Protein AF-A0A1F8UP64-F1 (afdb_monomer_lite)

pLDDT: mean 95.44, std 4.52, range [71.38, 98.44]

Radius of gyration: 13.01 Å; chains: 1; bounding box: 36×20×32 Å

Sequence (84 aa):
MARKQRIHYEGALYHIMVRGNNGEYILKDMQDKMHYLDIITNYKEKYEFKFYAYCIMDNHAHMLIEVVKTKSAKIMQGIQHKYK

Structure (mmCIF, N/CA/C/O backbone):
data_AF-A0A1F8UP64-F1
#
_entry.id   AF-A0A1F8UP64-F1
#
loop_
_atom_site.group_PDB
_atom_site.id
_atom_site.type_symbol
_atom_site.label_atom_id
_atom_site.label_alt_id
_atom_site.label_comp_id
_atom_site.label_asym_id
_atom_site.label_entity_id
_atom_site.label_seq_id
_atom_site.pdbx_PDB_ins_code
_atom_site.Cartn_x
_atom_site.Cartn_y
_atom_site.Cartn_z
_atom_site.occupancy
_atom_site.B_iso_or_equiv
_atom_site.auth_seq_id
_atom_site.auth_comp_id
_atom_site.auth_asym_id
_atom_site.auth_atom_id
_atom_site.pdbx_PDB_model_num
ATOM 1 N N . MET A 1 1 ? -19.850 8.904 -14.163 1.00 71.38 1 MET A N 1
ATOM 2 C CA . MET A 1 1 ? -20.727 8.144 -13.241 1.00 71.38 1 MET A CA 1
ATOM 3 C C . MET A 1 1 ? -20.308 8.427 -11.809 1.00 71.38 1 MET A C 1
ATOM 5 O O . MET A 1 1 ? -19.110 8.443 -11.543 1.00 71.38 1 MET A O 1
ATOM 9 N N . ALA A 1 2 ? -21.256 8.664 -10.901 1.00 82.25 2 ALA A N 1
ATOM 10 C CA . ALA A 1 2 ? -20.939 8.819 -9.485 1.00 82.25 2 ALA A CA 1
ATOM 11 C C . ALA A 1 2 ? -20.398 7.490 -8.934 1.00 82.25 2 ALA A C 1
ATOM 13 O O . ALA A 1 2 ? -21.012 6.437 -9.107 1.00 82.25 2 ALA A O 1
ATOM 14 N N . ARG A 1 3 ? -19.222 7.519 -8.304 1.00 83.06 3 ARG A N 1
ATOM 15 C CA . ARG A 1 3 ? -18.649 6.326 -7.677 1.00 83.06 3 ARG A CA 1
ATOM 16 C C . ARG A 1 3 ? -19.475 5.996 -6.437 1.00 83.06 3 ARG A C 1
ATOM 18 O O . ARG A 1 3 ? -19.647 6.860 -5.581 1.00 83.06 3 ARG A O 1
ATOM 25 N N . LYS A 1 4 ? -19.942 4.749 -6.318 1.00 87.94 4 LYS A N 1
ATOM 26 C CA . LYS A 1 4 ? -20.606 4.269 -5.099 1.00 87.94 4 LYS A CA 1
ATOM 27 C C . LYS A 1 4 ? -19.719 4.567 -3.887 1.00 87.94 4 LYS A C 1
ATOM 29 O O . LYS A 1 4 ? -18.505 4.332 -3.929 1.00 87.94 4 LYS A O 1
ATOM 34 N N . GLN A 1 5 ? -20.318 5.106 -2.828 1.00 87.81 5 GLN A N 1
ATOM 35 C CA . GLN A 1 5 ? -19.599 5.418 -1.599 1.00 87.81 5 GLN A CA 1
ATOM 36 C C . GLN A 1 5 ? -18.961 4.140 -1.041 1.00 87.81 5 GLN A C 1
ATOM 38 O O . GLN A 1 5 ? -19.597 3.086 -0.990 1.00 87.81 5 GLN A O 1
ATOM 43 N N . ARG A 1 6 ? -17.687 4.221 -0.641 1.00 88.94 6 ARG A N 1
ATOM 44 C CA . ARG A 1 6 ? -17.031 3.101 0.042 1.00 88.94 6 ARG A CA 1
ATOM 45 C C . ARG A 1 6 ? -17.625 2.966 1.437 1.00 88.94 6 ARG A C 1
ATOM 47 O O . ARG A 1 6 ? -17.626 3.935 2.195 1.00 88.94 6 ARG A O 1
ATOM 54 N N . ILE A 1 7 ? -18.089 1.767 1.762 1.00 91.12 7 ILE A N 1
ATOM 55 C CA . ILE A 1 7 ? -18.488 1.406 3.122 1.00 91.12 7 ILE A CA 1
ATOM 56 C C . ILE A 1 7 ? -17.226 1.394 3.982 1.00 91.12 7 ILE A C 1
ATOM 58 O O . ILE A 1 7 ? -16.202 0.860 3.552 1.00 91.12 7 ILE A O 1
ATOM 62 N N . HIS A 1 8 ? -17.288 2.020 5.155 1.00 91.56 8 HIS A N 1
ATOM 63 C CA . HIS A 1 8 ? -16.161 2.137 6.070 1.00 91.56 8 HIS A CA 1
ATOM 64 C C . HIS A 1 8 ? -16.615 2.020 7.517 1.00 91.56 8 HIS A C 1
ATOM 66 O O . HIS A 1 8 ? -17.506 2.751 7.942 1.00 91.56 8 HIS A O 1
ATOM 72 N N . TYR A 1 9 ? -15.945 1.148 8.258 1.00 93.88 9 TYR A N 1
ATOM 73 C CA . TYR A 1 9 ? -16.095 0.941 9.691 1.00 93.88 9 TYR A CA 1
ATOM 74 C C . TYR A 1 9 ? -14.761 0.424 10.248 1.00 93.88 9 TYR A C 1
ATOM 76 O O . TYR A 1 9 ? -13.910 -0.045 9.490 1.00 93.88 9 TYR A O 1
ATOM 84 N N . GLU A 1 10 ? -14.556 0.563 11.552 1.00 94.44 10 GLU A N 1
ATOM 85 C CA . GLU A 1 10 ? -13.374 0.031 12.234 1.00 94.44 10 GLU A CA 1
ATOM 86 C C . GLU A 1 10 ? -13.320 -1.496 12.098 1.00 94.44 10 GLU A C 1
ATOM 88 O O . GLU A 1 10 ? -14.329 -2.175 12.269 1.00 94.44 10 GLU A O 1
ATOM 93 N N . GLY A 1 11 ? -12.160 -2.037 11.733 1.00 95.88 11 GLY A N 1
ATOM 94 C CA . GLY A 1 11 ? -11.996 -3.457 11.422 1.00 95.88 11 GLY A CA 1
ATOM 95 C C . GLY A 1 11 ? -12.415 -3.843 9.998 1.00 95.88 11 GLY A C 1
ATOM 96 O O . GLY A 1 11 ? -12.375 -5.022 9.648 1.00 95.88 11 GLY A O 1
ATOM 97 N N . ALA A 1 12 ? -12.812 -2.892 9.142 1.00 96.56 12 ALA A N 1
ATOM 98 C CA . ALA A 1 12 ? -13.119 -3.204 7.748 1.00 96.56 12 ALA A CA 1
ATOM 99 C C . ALA A 1 12 ? -11.859 -3.647 6.984 1.00 96.56 12 ALA A C 1
ATOM 101 O O . ALA A 1 12 ? -10.844 -2.945 6.957 1.00 96.56 12 ALA A O 1
ATOM 102 N N . LEU A 1 13 ? -11.959 -4.794 6.311 1.00 97.56 13 LEU A N 1
ATOM 103 C CA . LEU A 1 13 ? -10.897 -5.377 5.499 1.00 97.56 13 LEU A CA 1
ATOM 104 C C . LEU A 1 13 ? -11.062 -4.976 4.028 1.00 97.56 13 LEU A C 1
ATOM 106 O O . LEU A 1 13 ? -12.131 -5.142 3.440 1.00 97.56 13 LEU A O 1
ATOM 110 N N . TYR A 1 14 ? -9.992 -4.478 3.417 1.00 97.31 14 TYR A N 1
ATOM 111 C CA . TYR A 1 14 ? -9.975 -4.044 2.026 1.00 97.31 14 TYR A CA 1
ATOM 112 C C . TYR A 1 14 ? -8.891 -4.757 1.232 1.00 97.31 14 TYR A C 1
ATOM 114 O O . TYR A 1 14 ? -7.713 -4.713 1.586 1.00 97.31 14 TYR A O 1
ATOM 122 N N . HIS A 1 15 ? -9.289 -5.306 0.085 1.00 97.62 15 HIS A N 1
ATOM 123 C CA . HIS A 1 15 ? -8.376 -5.565 -1.020 1.00 97.62 15 HIS A CA 1
ATOM 124 C C . HIS A 1 15 ? -8.193 -4.276 -1.821 1.00 97.62 15 HIS A C 1
ATOM 126 O O . HIS A 1 15 ? -9.148 -3.723 -2.370 1.00 97.62 15 HIS A O 1
ATOM 132 N N . ILE A 1 16 ? -6.968 -3.764 -1.845 1.00 97.06 16 ILE A N 1
ATOM 133 C CA . ILE A 1 16 ? -6.609 -2.517 -2.515 1.00 97.06 16 ILE A CA 1
ATOM 134 C C . ILE A 1 16 ? -5.648 -2.844 -3.649 1.00 97.06 16 ILE A C 1
ATOM 136 O O . ILE A 1 16 ? -4.637 -3.507 -3.437 1.00 97.06 16 ILE A O 1
ATOM 140 N N . MET A 1 17 ? -5.955 -2.339 -4.843 1.00 96.88 17 MET A N 1
ATOM 141 C CA . MET A 1 17 ? -5.067 -2.365 -6.001 1.00 96.88 17 MET A CA 1
ATOM 142 C C . MET A 1 17 ? -4.571 -0.945 -6.291 1.00 96.88 17 MET A C 1
ATOM 144 O O . MET A 1 17 ? -5.356 0.008 -6.288 1.00 96.88 17 MET A O 1
ATOM 148 N N . VAL A 1 18 ? -3.281 -0.822 -6.583 1.00 95.94 18 VAL A N 1
ATOM 149 C CA . VAL A 1 18 ? -2.649 0.365 -7.172 1.00 95.94 18 VAL A CA 1
ATOM 150 C C . VAL A 1 18 ? -2.035 -0.034 -8.502 1.00 95.94 18 VAL A C 1
ATOM 152 O O . VAL A 1 18 ? -1.478 -1.118 -8.601 1.00 95.94 18 VAL A O 1
ATOM 155 N N . ARG A 1 19 ? -2.143 0.808 -9.527 1.00 96.25 19 ARG A N 1
ATOM 156 C CA . ARG A 1 19 ? -1.642 0.510 -10.872 1.00 96.25 19 ARG A CA 1
A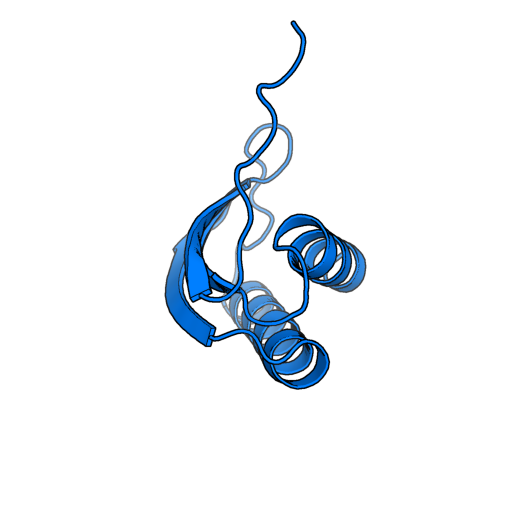TOM 157 C C . ARG A 1 19 ? -0.987 1.752 -11.457 1.00 96.25 19 ARG A C 1
ATOM 159 O O . ARG A 1 19 ? -1.513 2.849 -11.276 1.00 96.25 19 ARG A O 1
ATOM 166 N N . GLY A 1 20 ? 0.131 1.563 -12.153 1.00 95.38 20 GLY A N 1
ATOM 167 C CA . GLY A 1 20 ? 0.786 2.611 -12.924 1.00 95.38 20 GLY A CA 1
ATOM 168 C C . GLY A 1 20 ? -0.156 3.193 -13.975 1.00 95.38 20 GLY A C 1
ATOM 169 O O . GLY A 1 20 ? -0.978 2.482 -14.569 1.00 95.38 20 GLY A O 1
ATOM 170 N N . ASN A 1 21 ? -0.047 4.499 -14.206 1.00 94.81 21 ASN A N 1
ATOM 171 C CA . ASN A 1 21 ? -0.792 5.151 -15.278 1.00 94.81 21 ASN A CA 1
ATOM 172 C C . ASN A 1 21 ? -0.435 4.489 -16.611 1.00 94.81 21 ASN A C 1
ATOM 174 O O . ASN A 1 21 ? 0.705 4.091 -16.814 1.00 94.81 21 ASN A O 1
ATOM 178 N N . ASN A 1 22 ? -1.419 4.291 -17.490 1.00 95.25 22 ASN A N 1
ATOM 179 C CA . ASN A 1 22 ? -1.236 3.572 -18.760 1.00 95.25 22 ASN A CA 1
ATOM 180 C C . ASN A 1 22 ? -0.604 2.167 -18.628 1.00 95.25 22 ASN A C 1
ATOM 182 O O . ASN A 1 22 ? -0.106 1.618 -19.604 1.00 95.25 22 ASN A O 1
ATOM 186 N N . GLY A 1 23 ? -0.639 1.556 -17.436 1.00 92.56 23 GLY A N 1
ATOM 187 C CA . GLY A 1 23 ? 0.007 0.267 -17.189 1.00 92.56 23 GLY A CA 1
ATOM 188 C C . GLY A 1 23 ? 1.535 0.325 -17.168 1.00 92.56 23 GLY A C 1
ATOM 189 O O . GLY A 1 23 ? 2.162 -0.725 -17.306 1.00 92.56 23 GLY A O 1
ATOM 190 N N . GLU A 1 24 ? 2.112 1.515 -16.988 1.00 96.06 24 GLU A N 1
ATOM 191 C CA . GLU A 1 24 ? 3.550 1.720 -16.857 1.00 96.06 24 GLU A CA 1
ATOM 192 C C . GLU A 1 24 ? 4.138 0.920 -15.700 1.00 96.06 24 GLU A C 1
ATOM 194 O O . GLU A 1 24 ? 3.511 0.697 -14.660 1.00 96.06 24 GLU A O 1
ATOM 199 N N . TYR A 1 25 ? 5.378 0.494 -15.903 1.00 96.38 25 TYR A N 1
ATOM 200 C CA . TYR A 1 25 ? 6.099 -0.311 -14.937 1.00 96.38 25 TYR A CA 1
ATOM 201 C C . TYR A 1 25 ? 6.765 0.633 -13.931 1.00 96.38 25 TYR A C 1
ATOM 203 O O . TYR A 1 25 ? 7.854 1.144 -14.183 1.00 96.38 25 TYR A O 1
ATOM 211 N N . ILE A 1 26 ? 6.055 0.898 -12.836 1.00 94.88 26 ILE A N 1
ATOM 212 C CA . ILE A 1 26 ? 6.432 1.830 -11.762 1.00 94.88 26 ILE A CA 1
ATOM 213 C C . ILE A 1 26 ? 7.199 1.165 -10.609 1.00 94.88 26 ILE A C 1
ATOM 215 O O . ILE A 1 26 ? 7.625 1.860 -9.694 1.00 94.88 26 ILE A O 1
ATOM 219 N N . LEU A 1 27 ? 7.298 -0.168 -10.613 1.00 96.12 27 LEU A N 1
ATOM 220 C CA . LEU A 1 27 ? 7.899 -1.002 -9.567 1.00 96.12 27 LEU A CA 1
ATOM 221 C C . LEU A 1 27 ? 8.792 -2.068 -10.227 1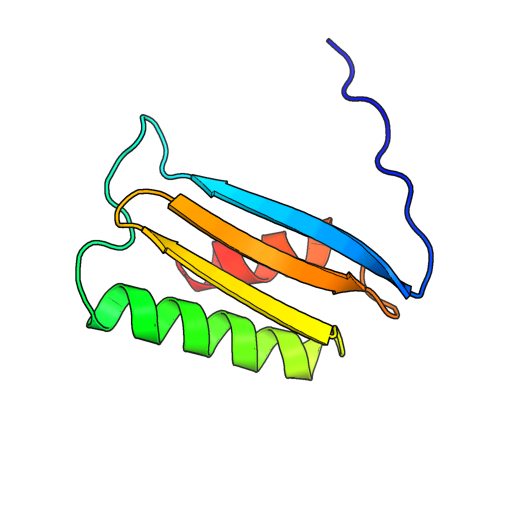.00 96.12 27 LEU A C 1
ATOM 223 O O . LEU A 1 27 ? 8.586 -3.262 -10.013 1.00 96.12 27 LEU A O 1
ATOM 227 N N . LYS A 1 28 ? 9.699 -1.665 -11.130 1.00 94.69 28 LYS A N 1
ATOM 228 C CA . LYS A 1 28 ? 10.396 -2.602 -12.037 1.00 94.69 28 LYS A CA 1
ATOM 229 C C . LYS A 1 28 ? 11.389 -3.489 -11.312 1.00 94.69 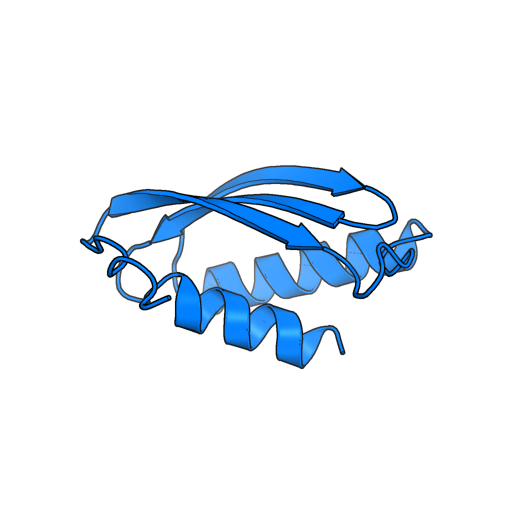28 LYS A C 1
ATOM 231 O O . LYS A 1 28 ? 11.445 -4.690 -11.570 1.00 94.69 28 LYS A O 1
ATOM 236 N N . ASP A 1 29 ? 12.205 -2.891 -10.461 1.00 96.44 29 ASP A N 1
ATOM 237 C CA . ASP A 1 29 ? 13.323 -3.582 -9.843 1.00 96.44 29 ASP A CA 1
ATOM 238 C C . ASP A 1 29 ? 13.053 -3.913 -8.374 1.00 96.44 29 ASP A C 1
ATOM 240 O O . ASP A 1 29 ? 12.028 -3.571 -7.782 1.00 96.44 29 ASP A O 1
ATOM 244 N N . MET A 1 30 ? 13.971 -4.672 -7.783 1.00 97.44 30 MET A N 1
ATOM 245 C CA . MET A 1 30 ? 13.862 -5.061 -6.384 1.00 97.44 30 MET A CA 1
ATOM 246 C C . MET A 1 30 ? 13.973 -3.845 -5.452 1.00 97.44 30 MET A C 1
ATOM 248 O O . MET A 1 30 ? 13.364 -3.855 -4.386 1.00 97.44 30 MET A O 1
ATOM 252 N N . GLN A 1 31 ? 14.723 -2.803 -5.830 1.00 97.69 31 GLN A N 1
ATOM 253 C CA . GLN A 1 31 ? 14.907 -1.620 -4.990 1.00 97.69 31 GLN A CA 1
ATOM 254 C C . GLN A 1 31 ? 13.607 -0.819 -4.880 1.00 97.69 31 GLN A C 1
ATOM 256 O O . GLN A 1 31 ? 13.196 -0.509 -3.764 1.00 97.69 31 GLN A O 1
ATOM 261 N N . ASP A 1 32 ? 12.911 -0.595 -5.993 1.00 96.75 32 ASP A N 1
ATOM 262 C CA . ASP A 1 32 ? 11.586 0.024 -6.050 1.00 96.75 32 ASP A CA 1
ATOM 263 C C . ASP A 1 32 ? 10.583 -0.730 -5.167 1.00 96.75 32 ASP A C 1
ATOM 265 O O . ASP A 1 32 ? 9.886 -0.145 -4.334 1.00 96.75 32 ASP A O 1
ATOM 269 N N . LYS A 1 33 ? 10.536 -2.062 -5.310 1.00 97.69 33 LYS A N 1
ATOM 270 C CA . LYS A 1 33 ? 9.615 -2.928 -4.554 1.00 97.69 33 LYS A CA 1
ATOM 271 C C . LYS A 1 33 ? 9.894 -2.867 -3.053 1.00 97.69 33 LYS A C 1
ATOM 273 O O . LYS A 1 33 ? 8.958 -2.746 -2.261 1.00 97.69 33 LYS A O 1
ATOM 278 N N . MET A 1 34 ? 11.166 -2.918 -2.661 1.00 98.12 34 MET A N 1
ATOM 279 C CA . MET A 1 34 ? 11.575 -2.817 -1.259 1.00 98.12 34 MET A CA 1
ATOM 280 C C . MET A 1 34 ? 11.314 -1.423 -0.688 1.00 98.12 34 MET A C 1
ATOM 282 O O . MET A 1 34 ? 10.806 -1.313 0.426 1.00 98.12 34 MET A O 1
ATOM 286 N N . HIS A 1 35 ? 11.579 -0.364 -1.456 1.00 97.88 35 HIS A N 1
ATOM 287 C CA . HIS A 1 35 ? 11.278 1.007 -1.054 1.00 97.88 35 HIS A CA 1
ATOM 288 C C . HIS A 1 35 ? 9.773 1.215 -0.845 1.00 97.88 35 HIS A C 1
ATOM 290 O O . HIS A 1 35 ? 9.349 1.806 0.149 1.00 97.88 35 HIS A O 1
ATOM 296 N N . TYR A 1 36 ? 8.946 0.665 -1.735 1.00 97.94 36 TYR A N 1
ATOM 297 C CA . TYR A 1 36 ? 7.496 0.723 -1.599 1.00 97.94 36 TYR A CA 1
ATOM 298 C C . TYR A 1 36 ? 7.001 0.007 -0.335 1.00 97.94 36 TYR A C 1
ATOM 300 O O . TYR A 1 36 ? 6.163 0.543 0.395 1.00 97.94 36 TYR A O 1
ATOM 308 N N . LEU A 1 37 ? 7.544 -1.178 -0.037 1.00 97.94 37 LEU A N 1
ATOM 309 C CA . LEU A 1 37 ? 7.231 -1.922 1.187 1.00 97.94 37 LEU A CA 1
ATOM 310 C C . LEU A 1 37 ? 7.680 -1.194 2.457 1.00 97.94 37 LEU A C 1
ATOM 312 O O . LEU A 1 37 ? 6.949 -1.212 3.451 1.00 97.94 37 LEU A O 1
ATOM 316 N N . ASP A 1 38 ? 8.832 -0.527 2.428 1.00 98.25 38 ASP A N 1
ATOM 317 C CA . ASP A 1 38 ? 9.307 0.296 3.540 1.00 98.25 38 ASP A CA 1
ATOM 318 C C . ASP A 1 38 ? 8.349 1.466 3.808 1.00 98.25 38 ASP A C 1
ATOM 320 O O . ASP A 1 38 ? 7.898 1.673 4.936 1.00 98.25 38 ASP A O 1
ATOM 324 N N . ILE A 1 39 ? 7.910 2.175 2.762 1.00 98.31 39 ILE A N 1
ATOM 325 C CA . ILE A 1 39 ? 6.890 3.226 2.894 1.00 98.31 39 ILE A CA 1
ATOM 326 C C . ILE A 1 39 ? 5.599 2.660 3.493 1.00 98.31 39 ILE A C 1
ATOM 328 O O . ILE A 1 39 ? 5.053 3.253 4.424 1.00 98.31 39 ILE A O 1
ATOM 332 N N . ILE A 1 40 ? 5.097 1.525 2.994 1.00 98.12 40 ILE A N 1
ATOM 333 C CA . ILE A 1 40 ? 3.882 0.898 3.538 1.00 98.12 40 ILE A CA 1
ATOM 334 C C . ILE A 1 40 ? 4.064 0.577 5.025 1.00 98.12 40 ILE A C 1
ATOM 336 O O . ILE A 1 40 ? 3.160 0.852 5.812 1.00 98.12 40 ILE A O 1
ATOM 340 N N . THR A 1 41 ? 5.223 0.045 5.417 1.00 97.88 41 THR A N 1
ATOM 341 C CA . THR A 1 41 ? 5.535 -0.325 6.806 1.00 97.88 41 THR A CA 1
ATOM 342 C C . THR A 1 41 ? 5.596 0.903 7.717 1.00 97.88 41 THR A C 1
ATOM 344 O O . THR A 1 41 ? 4.929 0.930 8.748 1.00 97.88 41 THR A O 1
ATOM 347 N N . ASN A 1 42 ? 6.255 1.978 7.285 1.00 98.00 42 ASN A N 1
ATOM 348 C CA . ASN A 1 42 ? 6.267 3.255 8.004 1.00 98.00 42 ASN A CA 1
ATOM 349 C C . ASN A 1 42 ? 4.847 3.829 8.188 1.00 98.00 42 ASN A C 1
ATOM 351 O O . ASN A 1 42 ? 4.481 4.362 9.237 1.00 98.00 42 ASN A O 1
ATOM 355 N N . TYR A 1 43 ? 4.003 3.710 7.161 1.00 97.81 43 TYR A N 1
ATOM 356 C CA . TYR A 1 43 ? 2.615 4.170 7.221 1.00 97.81 43 TYR A CA 1
ATOM 357 C C . TYR A 1 43 ? 1.712 3.259 8.058 1.00 97.81 43 TYR A C 1
ATOM 359 O O . TYR A 1 43 ? 0.744 3.750 8.647 1.00 97.81 43 TYR A O 1
ATOM 367 N N . LYS A 1 44 ? 2.020 1.961 8.127 1.00 97.56 44 LYS A N 1
ATOM 368 C CA . LYS A 1 44 ? 1.361 0.991 9.007 1.00 97.56 44 LYS A CA 1
ATOM 369 C C . LYS A 1 44 ? 1.513 1.412 10.461 1.00 97.56 44 LYS A C 1
ATOM 371 O O . LYS A 1 44 ? 0.517 1.442 11.175 1.00 97.56 44 LYS A O 1
ATOM 376 N N . GLU A 1 45 ? 2.716 1.805 10.868 1.00 96.56 45 GLU A N 1
ATOM 377 C CA . GLU A 1 45 ? 2.983 2.317 12.216 1.00 96.56 45 GLU A CA 1
ATOM 378 C C . GLU A 1 45 ? 2.290 3.662 12.455 1.00 96.56 45 GLU A C 1
ATOM 380 O O . GLU A 1 45 ? 1.583 3.833 13.443 1.00 96.56 45 GLU A O 1
ATOM 385 N N . LYS A 1 46 ? 2.400 4.596 11.503 1.00 96.50 46 LYS A N 1
ATOM 386 C CA . LYS A 1 46 ? 1.799 5.935 11.612 1.00 96.50 46 LYS A CA 1
ATOM 387 C C . LYS A 1 46 ? 0.273 5.932 11.751 1.00 96.50 46 LYS A C 1
ATOM 389 O O . LYS A 1 46 ? -0.281 6.816 12.402 1.00 96.50 46 LYS A O 1
ATOM 394 N N . TYR A 1 47 ? -0.413 5.023 11.061 1.00 96.44 47 TYR A N 1
ATOM 395 C CA . TYR A 1 47 ? -1.880 4.990 10.996 1.00 96.44 47 TYR A C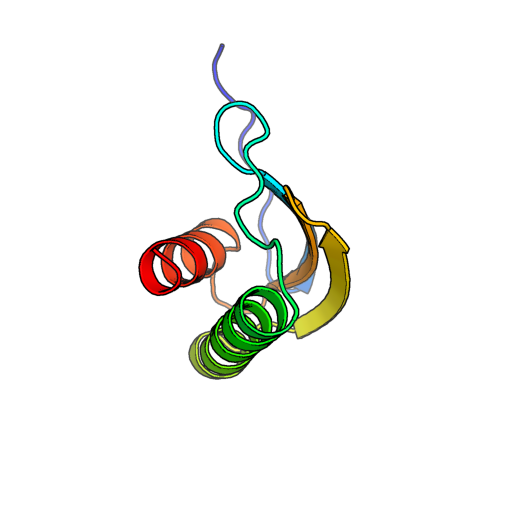A 1
ATOM 396 C C . TYR A 1 47 ? -2.511 3.773 11.671 1.00 96.44 47 TYR A C 1
ATOM 398 O O . TYR A 1 47 ? -3.737 3.638 11.620 1.00 96.44 47 TYR A O 1
ATOM 406 N N . GLU A 1 48 ? -1.690 2.925 12.290 1.00 96.00 48 GLU A N 1
ATOM 407 C CA . GLU A 1 48 ? -2.094 1.759 13.079 1.00 96.00 48 GLU A CA 1
ATOM 408 C C . GLU A 1 48 ? -3.021 0.791 12.316 1.00 96.00 48 GLU A C 1
ATOM 410 O O . GLU A 1 48 ? -3.931 0.202 12.895 1.00 96.00 48 GLU A O 1
ATOM 415 N N . PHE A 1 49 ? -2.840 0.633 11.000 1.00 97.44 49 PHE A N 1
ATOM 416 C CA . PHE A 1 49 ? -3.615 -0.340 10.217 1.00 97.44 49 PHE A CA 1
ATOM 417 C C . PHE A 1 49 ? -2.951 -1.722 10.232 1.00 97.44 49 PHE A C 1
ATOM 419 O O . PHE A 1 49 ? -1.739 -1.843 10.414 1.00 97.44 49 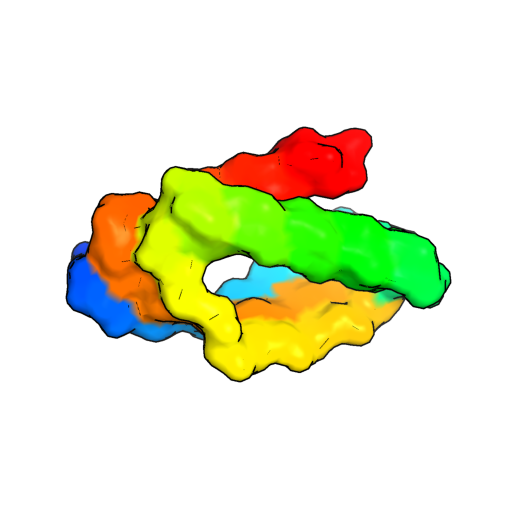PHE A O 1
ATOM 426 N N . LYS A 1 50 ? -3.723 -2.788 9.997 1.00 97.94 50 LYS A N 1
ATOM 427 C CA . LYS A 1 50 ? -3.157 -4.139 9.852 1.00 97.94 50 LYS A CA 1
ATOM 428 C C . LYS A 1 50 ? -2.902 -4.442 8.382 1.00 97.94 50 LYS A C 1
ATOM 430 O O . LYS A 1 50 ? -3.742 -4.160 7.531 1.00 97.94 50 LYS A O 1
ATOM 435 N N . PHE A 1 51 ? -1.742 -5.022 8.093 1.00 97.75 51 PHE A N 1
ATOM 436 C CA . PHE A 1 51 ? -1.289 -5.350 6.744 1.00 97.75 51 PHE A CA 1
ATOM 437 C C . PHE A 1 51 ? -1.057 -6.855 6.650 1.00 97.75 51 PHE A C 1
ATOM 439 O O . PHE A 1 51 ? -0.105 -7.364 7.236 1.00 97.75 51 PHE A O 1
ATOM 446 N N . TYR A 1 52 ? -1.971 -7.560 5.984 1.00 98.00 52 TYR A N 1
ATOM 447 C CA . TYR A 1 52 ? -2.041 -9.023 6.039 1.00 98.00 52 TYR A CA 1
ATOM 448 C C . TYR A 1 52 ? -1.309 -9.712 4.895 1.00 98.00 52 TYR A C 1
ATOM 450 O O . TYR A 1 52 ? -0.664 -10.734 5.097 1.00 98.00 52 TYR A O 1
ATOM 458 N N . ALA A 1 53 ? -1.445 -9.177 3.687 1.00 97.94 53 ALA A N 1
ATOM 459 C CA . ALA A 1 53 ? -0.892 -9.782 2.488 1.00 97.94 53 ALA A CA 1
ATOM 460 C C . ALA A 1 53 ? -0.621 -8.715 1.434 1.00 97.94 53 ALA A C 1
ATOM 462 O O . ALA A 1 53 ? -1.292 -7.676 1.391 1.00 97.94 53 ALA A O 1
ATOM 463 N N . TYR A 1 54 ? 0.330 -9.005 0.554 1.00 98.31 54 TYR A N 1
ATOM 464 C CA . TYR A 1 54 ? 0.612 -8.187 -0.611 1.00 98.31 54 TYR A CA 1
ATOM 465 C C . TYR A 1 54 ? 1.110 -9.023 -1.783 1.00 98.31 54 TYR A C 1
ATOM 467 O O . TYR A 1 54 ? 1.636 -10.119 -1.615 1.00 98.31 54 TYR A O 1
ATOM 475 N N . CYS A 1 55 ? 0.954 -8.472 -2.979 1.00 98.06 55 CYS A N 1
ATOM 476 C CA . CYS A 1 55 ? 1.600 -8.945 -4.192 1.00 98.06 55 CYS A CA 1
ATOM 477 C C . CYS A 1 55 ? 2.076 -7.713 -4.957 1.00 98.06 55 CYS A C 1
ATOM 479 O O . CYS A 1 55 ? 1.269 -6.824 -5.232 1.00 98.06 55 CYS A O 1
ATOM 481 N N . ILE A 1 56 ? 3.373 -7.637 -5.260 1.00 97.88 56 ILE A N 1
ATOM 482 C CA . ILE A 1 56 ? 3.951 -6.521 -6.009 1.00 97.88 56 ILE A CA 1
ATOM 483 C C . ILE A 1 56 ? 4.414 -7.030 -7.370 1.00 97.88 56 ILE A C 1
ATOM 485 O O . ILE A 1 56 ? 5.323 -7.853 -7.465 1.00 97.88 56 ILE A O 1
ATOM 489 N N . MET A 1 57 ? 3.775 -6.515 -8.414 1.00 97.56 57 MET A N 1
ATOM 490 C CA . MET A 1 57 ? 4.136 -6.713 -9.811 1.00 97.56 57 MET A CA 1
ATOM 491 C C . MET A 1 57 ? 4.756 -5.430 -10.365 1.00 97.56 57 MET A C 1
ATOM 493 O O . MET A 1 57 ? 4.683 -4.371 -9.744 1.00 97.56 57 MET A O 1
ATOM 497 N N . ASP A 1 58 ? 5.331 -5.505 -11.561 1.00 98.06 58 ASP A N 1
ATOM 498 C CA . ASP A 1 58 ? 6.119 -4.391 -12.097 1.00 98.06 58 ASP A CA 1
ATOM 499 C C . ASP A 1 58 ? 5.280 -3.138 -12.384 1.00 98.06 58 ASP A C 1
ATOM 501 O O . ASP A 1 58 ? 5.771 -2.017 -12.283 1.00 98.06 58 ASP A O 1
ATOM 505 N N . ASN A 1 59 ? 3.996 -3.305 -12.715 1.00 97.31 59 ASN A N 1
ATOM 506 C CA . ASN A 1 59 ? 3.085 -2.204 -13.046 1.00 97.31 59 ASN A CA 1
ATOM 507 C C . ASN A 1 59 ? 1.908 -2.022 -12.083 1.00 97.31 59 ASN A C 1
ATOM 509 O O . ASN A 1 59 ? 1.095 -1.114 -12.275 1.00 97.31 59 ASN A O 1
ATOM 513 N N . HIS A 1 60 ? 1.767 -2.876 -11.073 1.00 97.31 60 HIS A N 1
ATOM 514 C CA . HIS A 1 60 ? 0.707 -2.757 -10.079 1.00 97.31 60 HIS A CA 1
ATOM 515 C C . HIS A 1 60 ? 1.039 -3.526 -8.806 1.00 97.31 60 HIS A C 1
ATOM 517 O O . HIS A 1 60 ? 1.860 -4.437 -8.802 1.00 97.31 60 HIS A O 1
ATOM 523 N N . ALA A 1 61 ? 0.355 -3.181 -7.723 1.00 97.88 61 ALA A N 1
ATOM 524 C CA . ALA A 1 61 ? 0.434 -3.920 -6.478 1.00 97.88 61 ALA A CA 1
ATOM 525 C C . ALA A 1 61 ? -0.956 -4.147 -5.890 1.00 97.88 61 ALA A C 1
ATOM 527 O O . ALA A 1 61 ? -1.867 -3.326 -6.033 1.00 97.88 61 ALA A O 1
ATOM 528 N N . HIS A 1 62 ? -1.087 -5.271 -5.200 1.00 98.44 62 HIS A N 1
ATOM 529 C CA . HIS A 1 62 ? -2.248 -5.651 -4.418 1.00 98.44 62 HIS A CA 1
ATOM 530 C C . HIS A 1 62 ? -1.885 -5.693 -2.944 1.00 98.44 62 HIS A C 1
ATOM 532 O O . HIS A 1 62 ? -0.813 -6.167 -2.578 1.00 98.44 62 HIS A O 1
ATOM 538 N N . MET A 1 63 ? -2.798 -5.227 -2.102 1.00 98.12 63 MET A N 1
ATOM 539 C CA . MET A 1 63 ? -2.634 -5.176 -0.654 1.00 98.12 63 MET A CA 1
ATOM 540 C C . MET A 1 63 ? -3.930 -5.598 0.026 1.00 98.12 63 MET A C 1
ATOM 542 O O . MET A 1 63 ? -5.018 -5.232 -0.424 1.00 98.12 63 MET A O 1
ATOM 546 N N . LEU A 1 64 ? -3.810 -6.336 1.124 1.00 98.31 64 LEU A N 1
ATOM 547 C CA . LEU A 1 64 ? -4.914 -6.669 2.013 1.00 98.31 64 LEU A CA 1
ATOM 548 C C . LEU A 1 64 ? -4.718 -5.926 3.337 1.00 98.31 64 LEU A C 1
ATOM 550 O O . LEU A 1 64 ? -3.806 -6.243 4.104 1.00 98.31 64 LEU A O 1
ATOM 554 N N . ILE A 1 65 ? -5.546 -4.908 3.570 1.00 97.88 65 ILE A N 1
ATOM 555 C CA . ILE A 1 65 ? -5.418 -3.981 4.700 1.00 97.88 65 ILE A CA 1
ATOM 556 C C . ILE A 1 65 ? -6.709 -3.956 5.508 1.00 97.88 65 ILE A C 1
ATOM 558 O O . ILE A 1 65 ? -7.783 -3.769 4.942 1.00 97.88 65 ILE A O 1
ATOM 562 N N . GLU A 1 66 ? -6.601 -4.065 6.828 1.00 97.81 66 GLU A N 1
ATOM 563 C CA . GLU A 1 66 ? -7.694 -3.753 7.751 1.00 97.81 66 GLU A CA 1
ATOM 564 C C . GLU A 1 66 ? -7.472 -2.383 8.377 1.00 97.81 66 GLU A C 1
ATOM 566 O O . GLU A 1 66 ? -6.411 -2.096 8.938 1.00 97.81 66 GLU A O 1
ATOM 571 N N . VAL A 1 67 ? -8.485 -1.529 8.257 1.00 96.81 67 VAL A N 1
ATOM 572 C CA . VAL A 1 67 ? -8.473 -0.190 8.846 1.00 96.81 67 VAL A CA 1
ATOM 573 C C . VAL A 1 67 ? -8.874 -0.257 10.312 1.00 96.81 67 VAL A C 1
ATOM 575 O O . VAL A 1 67 ? -9.788 -0.990 10.674 1.00 96.81 67 VAL A O 1
ATOM 578 N N . VAL A 1 68 ? -8.231 0.560 11.141 1.00 94.06 68 VAL A N 1
ATOM 579 C CA . VAL A 1 68 ? -8.629 0.748 12.542 1.00 94.06 68 VAL A CA 1
ATOM 580 C C . VAL A 1 68 ? -9.317 2.108 12.664 1.00 94.06 68 VAL A C 1
ATOM 582 O O . VAL A 1 68 ? -10.520 2.215 12.446 1.00 94.06 68 VAL A O 1
ATOM 585 N N . LYS A 1 69 ? -8.548 3.185 12.865 1.00 91.38 69 LYS A N 1
ATOM 586 C CA . LYS A 1 69 ? -9.084 4.559 12.958 1.00 91.38 69 LYS A CA 1
ATOM 587 C C . LYS A 1 69 ? -9.058 5.310 11.626 1.00 91.38 69 LYS A C 1
ATOM 589 O O . LYS A 1 69 ? -9.933 6.126 11.332 1.00 91.38 69 LYS A O 1
ATOM 594 N N . THR A 1 70 ? -8.037 5.058 10.807 1.00 95.12 70 THR A N 1
ATOM 595 C CA . THR A 1 70 ? -7.768 5.847 9.598 1.00 95.12 70 THR A CA 1
ATOM 596 C C . THR A 1 70 ? -8.400 5.216 8.364 1.00 95.12 70 THR A C 1
ATOM 598 O O . THR A 1 70 ? -8.165 4.051 8.054 1.00 95.12 70 THR A O 1
ATOM 601 N N . LYS A 1 71 ? -9.140 6.018 7.587 1.00 95.00 71 LYS A N 1
ATOM 602 C CA . LYS A 1 71 ? -9.744 5.561 6.329 1.00 95.00 71 LYS A CA 1
ATOM 603 C C . LYS A 1 71 ? -8.694 5.075 5.335 1.00 95.00 71 LYS A C 1
ATOM 605 O O . LYS A 1 71 ? -7.716 5.778 5.077 1.00 95.00 71 LYS A O 1
ATOM 610 N N . SER A 1 72 ? -8.980 3.958 4.660 1.00 95.06 72 SER A N 1
ATOM 611 C CA . SER A 1 72 ? -8.116 3.385 3.612 1.00 95.06 72 SER A CA 1
ATOM 612 C C . SER A 1 72 ? -7.727 4.406 2.539 1.00 95.06 72 SER A C 1
ATOM 614 O O . SER A 1 72 ? -6.586 4.444 2.097 1.00 95.06 72 SER A O 1
ATOM 616 N N . ALA A 1 73 ? -8.637 5.313 2.170 1.00 94.94 73 ALA A N 1
ATOM 617 C CA . ALA A 1 73 ? -8.340 6.395 1.232 1.00 94.94 73 ALA A CA 1
ATOM 618 C C . ALA A 1 73 ? -7.210 7.325 1.712 1.00 94.94 73 ALA A C 1
ATOM 620 O O . ALA A 1 73 ? -6.372 7.713 0.905 1.00 94.94 73 ALA A O 1
ATOM 621 N N . LYS A 1 74 ? -7.174 7.670 3.007 1.00 96.44 74 LYS A N 1
ATOM 622 C CA . LYS A 1 74 ? -6.156 8.563 3.577 1.00 96.44 74 LYS A CA 1
ATOM 623 C C . LYS A 1 74 ? -4.808 7.858 3.718 1.00 96.44 74 LYS A C 1
ATOM 625 O O . LYS A 1 74 ? -3.789 8.455 3.381 1.00 96.44 74 LYS A O 1
ATOM 630 N N . ILE A 1 75 ? -4.826 6.593 4.142 1.00 97.12 75 ILE A N 1
ATOM 631 C CA . ILE A 1 75 ? -3.639 5.726 4.188 1.00 97.12 75 ILE A CA 1
ATOM 632 C C . ILE A 1 75 ? -3.002 5.659 2.796 1.00 97.12 75 ILE A C 1
ATOM 634 O O . ILE A 1 75 ? -1.850 6.048 2.614 1.00 97.12 75 ILE A O 1
ATOM 638 N N . MET A 1 76 ? -3.789 5.258 1.792 1.00 96.94 76 MET A N 1
ATOM 639 C CA . MET A 1 76 ? -3.292 5.093 0.427 1.00 96.94 76 MET A CA 1
ATOM 640 C C . MET A 1 76 ? -2.857 6.408 -0.208 1.00 96.94 76 MET A C 1
ATOM 642 O O . MET A 1 76 ? -1.870 6.416 -0.938 1.00 96.94 76 MET A O 1
ATOM 646 N N . GLN A 1 77 ? -3.551 7.514 0.085 1.00 96.94 77 GLN A N 1
ATOM 647 C CA . GLN A 1 77 ? -3.120 8.842 -0.341 1.00 96.94 77 GLN A CA 1
ATOM 648 C C . GLN A 1 77 ? -1.702 9.128 0.161 1.00 96.94 77 GLN A C 1
ATOM 650 O O . GLN A 1 77 ? -0.860 9.518 -0.638 1.00 96.94 77 GLN A O 1
ATOM 655 N N . GLY A 1 78 ? -1.427 8.925 1.450 1.00 97.62 78 GLY A N 1
ATOM 656 C CA . GLY A 1 78 ? -0.104 9.180 2.018 1.00 97.62 78 GLY A CA 1
ATOM 657 C C . GLY A 1 78 ? 0.992 8.301 1.410 1.00 97.62 78 GLY A C 1
ATOM 658 O O . GLY A 1 78 ? 2.029 8.821 1.008 1.00 97.62 78 GLY A O 1
ATOM 659 N N . ILE A 1 79 ? 0.724 7.000 1.258 1.00 97.81 79 ILE A N 1
ATOM 660 C CA . ILE A 1 79 ? 1.663 6.051 0.640 1.00 97.81 79 ILE A CA 1
ATOM 661 C C . ILE A 1 79 ? 2.001 6.476 -0.798 1.00 97.81 79 ILE A C 1
ATOM 663 O O . ILE A 1 79 ? 3.176 6.594 -1.135 1.00 97.81 79 ILE A O 1
ATOM 667 N N . GLN A 1 80 ? 0.997 6.779 -1.636 1.00 96.38 80 GLN A N 1
ATOM 668 C CA . GLN A 1 80 ? 1.254 7.154 -3.036 1.00 96.38 80 GLN A CA 1
ATOM 669 C C . GLN A 1 80 ? 1.982 8.497 -3.173 1.00 96.38 80 GLN A C 1
ATOM 671 O O . GLN A 1 80 ? 2.783 8.655 -4.086 1.00 96.38 80 GLN A O 1
ATOM 676 N N . HIS A 1 81 ? 1.713 9.464 -2.288 1.00 96.12 81 HIS A N 1
ATOM 677 C CA . HIS A 1 81 ? 2.430 10.745 -2.301 1.00 96.12 81 HIS A CA 1
ATOM 678 C C . HIS A 1 81 ? 3.876 10.623 -1.831 1.00 96.12 81 HIS A C 1
ATOM 680 O O . HIS A 1 81 ? 4.677 11.472 -2.185 1.00 96.12 81 HIS A O 1
ATOM 686 N N . LYS A 1 82 ? 4.192 9.630 -0.993 1.00 97.25 82 LYS A N 1
ATOM 687 C CA . LYS A 1 82 ? 5.551 9.430 -0.484 1.00 97.25 82 LYS A CA 1
ATOM 688 C C . LYS A 1 82 ? 6.442 8.667 -1.467 1.00 97.25 82 LYS A C 1
ATOM 690 O O . LYS A 1 82 ? 7.648 8.862 -1.420 1.00 97.25 82 LYS A O 1
ATOM 695 N N . TYR A 1 83 ? 5.858 7.781 -2.275 1.00 93.88 83 TYR A N 1
ATOM 696 C CA . TYR A 1 83 ? 6.592 6.992 -3.269 1.00 93.88 83 TYR A CA 1
ATOM 697 C C . TYR A 1 83 ? 6.894 7.768 -4.559 1.00 93.88 83 TYR A C 1
ATOM 699 O O . TYR A 1 83 ? 7.901 7.500 -5.203 1.00 93.88 83 TYR A O 1
ATOM 707 N N . LYS A 1 84 ? 6.016 8.705 -4.943 1.00 77.00 84 LYS A N 1
ATOM 708 C CA . LYS A 1 84 ? 6.311 9.686 -5.997 1.00 77.00 84 LYS A CA 1
ATOM 709 C C . LYS A 1 84 ? 7.372 10.680 -5.546 1.00 77.00 84 LYS A C 1
ATOM 711 O O . LYS A 1 84 ? 8.121 11.127 -6.438 1.00 77.00 84 LYS A O 1
#

Secondary structure (DSSP, 8-state):
-PPPPPP--TT-EEEEEEE-G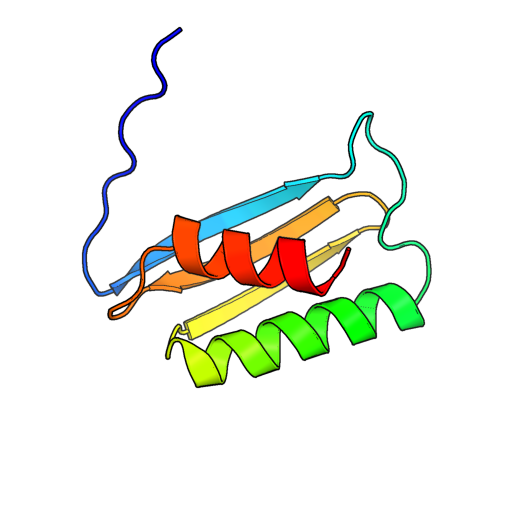GG--SS-SHHHHHHHHHHHHHHHHHHT-EEEEEEE-SSEEEEEEE-SSS-HHHHHHHHHHHH-

Foldseek 3Di:
DDDPDDDDDAFDKDKDKDFAVVRDQQQADPVLVVVLVVLLVVLCVVQVKDWDDKDDDRGMIITIIGHHPDDPVVSVVSSVVVSD